Protein AF-A0A9X0ATQ1-F1 (afdb_monomer_lite)

InterPro domains:
  IPR001753 Enoyl-CoA hydratase/isomerase-like domain [PF00378] (31-121)
  IPR029045 ClpP/crotonase-like domain superfamily [SSF52096] (5-120)
  IPR051053 Enoyl-CoA hydratase/isomerase and chromodomain-containing protein [PTHR43684] (31-121)

Structure (mmCIF, N/CA/C/O backbone):
data_AF-A0A9X0ATQ1-F1
#
_entry.id   AF-A0A9X0ATQ1-F1
#
loop_
_atom_site.group_PDB
_atom_site.id
_atom_site.type_symbol
_atom_site.label_atom_id
_atom_site.label_alt_id
_atom_site.label_comp_id
_atom_site.label_asym_id
_atom_site.label_entity_id
_atom_site.label_seq_id
_atom_site.pdbx_PDB_ins_code
_atom_site.Cartn_x
_atom_site.Cartn_y
_atom_site.Cartn_z
_atom_site.occupancy
_atom_site.B_iso_or_equiv
_atom_site.auth_seq_id
_atom_site.auth_comp_id
_atom_site.auth_asym_id
_atom_site.auth_atom_id
_atom_site.pdbx_PDB_model_num
ATOM 1 N N . MET A 1 1 ? 13.643 -4.279 16.098 1.00 51.94 1 MET A N 1
ATOM 2 C CA . MET A 1 1 ? 13.086 -5.315 15.204 1.00 51.94 1 MET A CA 1
ATOM 3 C C . MET A 1 1 ? 14.107 -6.396 14.857 1.00 51.94 1 MET A C 1
ATOM 5 O O . MET A 1 1 ? 13.685 -7.520 14.622 1.00 51.94 1 MET A O 1
ATOM 9 N N . ARG A 1 2 ? 15.424 -6.114 14.903 1.00 38.03 2 ARG A N 1
ATOM 10 C CA . ARG A 1 2 ? 16.471 -7.155 14.952 1.00 38.03 2 ARG A CA 1
ATOM 11 C C . ARG A 1 2 ? 16.147 -8.165 16.064 1.00 38.03 2 ARG A C 1
ATOM 13 O O . ARG A 1 2 ? 16.070 -7.760 17.218 1.00 38.03 2 ARG A O 1
ATOM 20 N N . GLY A 1 3 ? 15.874 -9.416 15.694 1.00 50.53 3 GLY A N 1
ATOM 21 C CA . GLY A 1 3 ? 15.557 -10.517 16.615 1.00 50.53 3 GLY A CA 1
ATOM 22 C C . GLY A 1 3 ? 14.146 -11.101 16.478 1.00 50.53 3 GLY A C 1
ATOM 23 O O . GLY A 1 3 ? 13.956 -12.282 16.718 1.00 50.53 3 GLY A O 1
ATOM 24 N N . VAL A 1 4 ? 13.145 -10.349 16.006 1.00 56.47 4 VAL A N 1
ATOM 25 C CA . VAL A 1 4 ? 11.779 -10.903 15.846 1.00 56.47 4 VAL A CA 1
ATOM 26 C C . VAL A 1 4 ? 11.719 -12.118 14.899 1.00 56.47 4 VAL A C 1
ATOM 28 O O . VAL A 1 4 ? 10.995 -13.063 15.215 1.00 56.47 4 VAL A O 1
ATOM 31 N N . PRO A 1 5 ? 12.471 -12.164 13.778 1.00 55.53 5 PRO A N 1
ATOM 32 C CA . PRO A 1 5 ? 12.480 -13.339 12.906 1.00 55.53 5 PRO A CA 1
ATOM 33 C C . PRO A 1 5 ? 13.049 -14.598 13.573 1.00 55.53 5 PRO A C 1
ATOM 35 O O . PRO A 1 5 ? 12.635 -15.686 13.208 1.00 55.53 5 PRO A O 1
ATOM 38 N N . THR A 1 6 ? 13.957 -14.455 14.545 1.00 55.81 6 THR A N 1
ATOM 39 C CA . THR A 1 6 ? 14.682 -15.572 15.179 1.00 55.81 6 THR A CA 1
ATOM 40 C C . THR A 1 6 ? 13.965 -16.175 16.390 1.00 55.81 6 THR A C 1
ATOM 42 O O . THR A 1 6 ? 14.423 -17.177 16.918 1.00 55.81 6 THR A O 1
ATOM 45 N N . HIS A 1 7 ? 12.871 -15.560 16.848 1.00 50.66 7 HIS A N 1
ATOM 46 C CA . HIS A 1 7 ? 12.0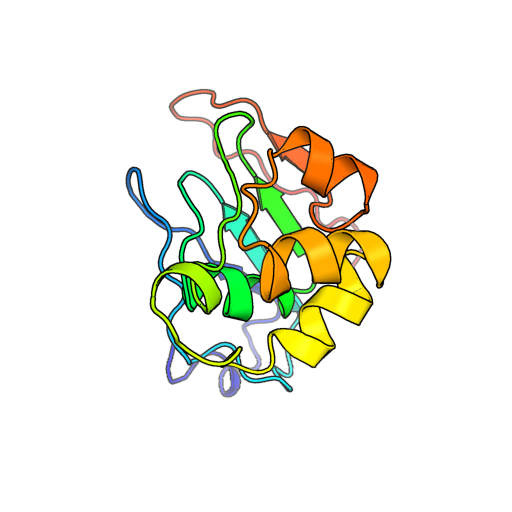94 -16.009 18.008 1.00 50.66 7 HIS A CA 1
ATOM 47 C C . HIS A 1 7 ? 10.881 -16.832 17.575 1.00 50.66 7 HIS A C 1
ATOM 49 O O . HIS A 1 7 ? 9.839 -16.249 17.276 1.00 50.66 7 HIS A O 1
ATOM 55 N N . ASP A 1 8 ? 10.993 -18.156 17.497 1.00 49.34 8 ASP A N 1
ATOM 56 C CA . ASP A 1 8 ? 9.920 -19.054 17.032 1.00 49.34 8 ASP A CA 1
ATOM 57 C C . ASP A 1 8 ? 8.604 -18.925 17.828 1.00 49.34 8 ASP A C 1
ATOM 59 O O . ASP A 1 8 ? 7.534 -19.243 17.319 1.00 49.34 8 ASP A O 1
ATOM 63 N N . GLU A 1 9 ? 8.645 -18.361 19.038 1.00 34.72 9 GLU A N 1
ATOM 64 C CA . GLU A 1 9 ? 7.478 -18.058 19.871 1.00 34.72 9 GLU A CA 1
ATOM 65 C C . GLU A 1 9 ? 6.622 -16.871 19.377 1.00 34.72 9 GLU A C 1
ATOM 67 O O . GLU A 1 9 ? 5.489 -16.682 19.825 1.00 34.72 9 GLU A O 1
ATOM 72 N N . VAL A 1 10 ? 7.138 -16.050 18.455 1.00 40.72 10 VAL A N 1
ATOM 73 C CA . VAL A 1 10 ? 6.419 -14.893 17.898 1.00 40.72 10 VAL A CA 1
ATOM 74 C C . VAL A 1 10 ? 5.854 -15.243 16.525 1.00 40.72 10 VAL A C 1
ATOM 76 O O . VAL A 1 10 ? 6.602 -15.294 15.558 1.00 40.72 10 VAL A O 1
ATOM 79 N N . PHE A 1 11 ? 4.538 -15.405 16.403 1.00 43.69 11 PHE A N 1
ATOM 80 C CA . PHE A 1 11 ? 3.877 -15.786 15.139 1.00 43.69 11 PHE A CA 1
ATOM 81 C C . PHE A 1 11 ? 3.370 -14.595 14.315 1.00 43.69 11 PHE A C 1
ATOM 83 O O . PHE A 1 11 ? 3.236 -14.676 13.095 1.00 43.69 11 PHE A O 1
ATOM 90 N N . VAL A 1 12 ? 3.097 -13.472 14.985 1.00 54.34 12 VAL A N 1
ATOM 91 C CA . VAL A 1 12 ? 2.530 -12.260 14.387 1.00 54.34 12 VAL A CA 1
ATOM 92 C C . VAL A 1 12 ? 3.364 -11.062 14.807 1.00 54.34 12 VAL A C 1
ATOM 94 O O . VAL A 1 12 ? 3.627 -10.857 15.990 1.00 54.34 12 VAL A O 1
ATOM 97 N N . THR A 1 13 ? 3.763 -10.244 13.838 1.00 54.06 13 THR A N 1
ATOM 98 C CA . THR A 1 13 ? 4.458 -8.982 14.104 1.00 54.06 13 THR A CA 1
ATOM 99 C C . THR A 1 13 ? 3.485 -7.822 13.924 1.00 54.06 13 THR A C 1
ATOM 101 O O . THR A 1 13 ? 2.920 -7.656 12.846 1.00 54.06 13 THR A O 1
ATOM 104 N N . VAL A 1 14 ? 3.278 -7.016 14.971 1.00 62.09 14 VAL A N 1
ATOM 105 C CA . VAL A 1 14 ? 2.398 -5.838 14.915 1.00 62.09 14 VAL A CA 1
ATOM 106 C C . VAL A 1 14 ? 3.232 -4.565 14.852 1.00 62.09 14 VAL A C 1
ATOM 108 O O . VAL A 1 14 ? 4.019 -4.278 15.754 1.00 62.09 14 VAL A O 1
ATOM 111 N N . LEU A 1 15 ? 3.030 -3.778 13.798 1.00 63.97 15 LEU A N 1
ATOM 112 C CA . LEU A 1 15 ? 3.638 -2.464 13.638 1.00 63.97 15 LEU A CA 1
ATOM 113 C C . LEU A 1 15 ? 2.630 -1.370 13.972 1.00 63.97 15 LEU A C 1
ATOM 115 O O . LEU A 1 15 ? 1.636 -1.190 13.271 1.00 63.97 15 LEU A O 1
ATOM 119 N N . THR A 1 16 ? 2.917 -0.613 15.029 1.00 62.91 16 THR A N 1
ATOM 120 C CA . THR A 1 16 ? 2.174 0.595 15.397 1.00 62.91 16 THR A CA 1
ATOM 121 C C . THR A 1 16 ? 3.150 1.730 15.685 1.00 62.91 16 THR A C 1
ATOM 123 O O . THR A 1 16 ? 4.148 1.546 16.381 1.00 62.91 16 THR A O 1
ATOM 126 N N . GLY A 1 17 ? 2.862 2.922 15.167 1.00 57.19 17 GLY A N 1
ATOM 127 C CA . GLY A 1 17 ? 3.545 4.152 15.571 1.00 57.19 17 GLY A CA 1
ATOM 128 C C . GLY A 1 17 ? 2.833 4.792 16.763 1.00 57.19 17 GLY A C 1
ATOM 129 O O . GLY A 1 17 ? 1.616 4.673 16.888 1.00 57.19 17 GLY A O 1
ATOM 130 N N . LYS A 1 18 ? 3.545 5.497 17.648 1.00 49.56 18 LYS A N 1
ATOM 131 C CA . LYS A 1 18 ? 2.920 6.462 18.572 1.00 49.56 18 LYS A CA 1
ATOM 132 C C . LYS A 1 18 ? 3.024 7.861 17.956 1.00 49.56 18 LYS A C 1
ATOM 134 O O . LYS A 1 18 ? 4.123 8.279 17.612 1.00 49.56 18 LYS A O 1
ATOM 139 N N . GLY A 1 19 ? 1.910 8.593 17.863 1.00 54.53 19 GLY A N 1
ATOM 140 C CA . GLY A 1 19 ? 1.893 9.996 17.419 1.00 54.53 19 GLY A CA 1
ATOM 141 C C . GLY A 1 19 ? 1.132 10.242 16.111 1.00 54.53 19 GLY A C 1
ATOM 142 O O . GLY A 1 19 ? 0.250 9.470 15.754 1.00 54.53 19 GLY A O 1
ATOM 143 N N . ARG A 1 20 ? 1.439 11.359 15.430 1.00 49.34 20 ARG A N 1
ATOM 144 C CA . ARG A 1 20 ? 0.743 11.817 14.202 1.00 49.34 20 ARG A CA 1
ATOM 145 C C . ARG A 1 20 ? 1.350 11.293 12.891 1.00 49.34 20 ARG A C 1
ATOM 147 O O . ARG A 1 20 ? 0.732 11.439 11.839 1.00 49.34 20 ARG A O 1
ATOM 154 N N . TYR A 1 21 ? 2.544 10.706 12.944 1.00 43.41 21 TYR A N 1
ATOM 155 C CA . TYR A 1 21 ? 3.295 10.231 11.780 1.00 43.41 21 TYR A CA 1
ATOM 156 C C . TYR A 1 21 ? 3.695 8.774 11.988 1.00 43.41 21 TYR A C 1
ATOM 158 O O . TYR A 1 21 ? 4.090 8.396 13.093 1.00 43.41 21 TYR A O 1
ATOM 166 N N . PHE A 1 22 ? 3.610 7.971 10.931 1.00 57.12 22 PHE A N 1
ATOM 167 C CA . PHE A 1 22 ? 4.072 6.591 10.947 1.00 57.12 22 PHE A CA 1
ATOM 168 C C . PHE A 1 22 ? 5.381 6.480 10.161 1.00 57.12 22 PHE A C 1
ATOM 170 O O . PHE A 1 22 ? 5.463 6.922 9.019 1.00 57.12 22 PHE A O 1
ATOM 177 N N . SER A 1 23 ? 6.404 5.880 10.770 1.00 53.00 23 SER A N 1
ATOM 178 C CA . SER A 1 23 ? 7.675 5.573 10.113 1.00 53.00 23 SER A CA 1
ATOM 179 C C . SER A 1 23 ? 7.950 4.081 10.242 1.00 53.00 23 SER A C 1
ATOM 181 O O . SER A 1 23 ? 8.148 3.570 11.346 1.00 53.00 23 SER A O 1
ATOM 183 N N . ALA A 1 24 ? 7.928 3.379 9.111 1.00 56.81 24 ALA A N 1
ATOM 184 C CA . ALA A 1 24 ? 8.392 2.004 9.029 1.00 56.81 24 ALA A CA 1
ATOM 185 C C . ALA A 1 24 ? 9.921 2.001 8.936 1.00 56.81 24 ALA A C 1
ATOM 187 O O . ALA A 1 24 ? 10.508 2.701 8.111 1.00 56.81 24 ALA A O 1
ATOM 188 N N . ARG A 1 25 ? 10.573 1.206 9.787 1.00 53.00 25 ARG A N 1
ATOM 189 C CA . ARG A 1 25 ? 12.012 0.945 9.682 1.00 53.00 25 ARG A CA 1
ATOM 190 C C . ARG A 1 25 ? 12.251 -0.057 8.545 1.00 53.00 25 ARG A C 1
ATOM 192 O O . ARG A 1 25 ? 11.390 -0.893 8.291 1.00 53.00 25 ARG A O 1
ATOM 199 N N . ALA A 1 26 ? 13.431 -0.023 7.925 1.00 50.12 26 ALA A N 1
ATOM 200 C CA . ALA A 1 26 ? 13.841 -0.894 6.810 1.00 50.12 26 ALA A CA 1
ATOM 201 C C . ALA A 1 26 ? 13.872 -2.412 7.119 1.00 50.12 26 ALA A C 1
ATOM 203 O O . ALA A 1 26 ? 14.294 -3.204 6.285 1.00 50.12 26 ALA A O 1
ATOM 204 N N . ASP A 1 27 ? 13.430 -2.822 8.310 1.00 50.72 27 ASP A N 1
ATOM 205 C CA . ASP A 1 27 ? 13.364 -4.218 8.739 1.00 50.72 27 ASP A CA 1
ATOM 206 C C . ASP A 1 27 ? 12.147 -4.964 8.136 1.00 50.72 27 ASP A C 1
ATOM 208 O O . ASP A 1 27 ? 12.048 -6.178 8.302 1.00 50.72 27 ASP A O 1
ATOM 212 N N . LEU A 1 28 ? 11.236 -4.279 7.418 1.00 57.22 28 LEU A N 1
ATOM 213 C CA . LEU A 1 28 ? 10.268 -4.935 6.524 1.00 57.22 28 LEU A CA 1
ATOM 214 C C . LEU A 1 28 ? 11.004 -5.444 5.283 1.00 57.22 28 LEU A C 1
ATOM 216 O O . LEU A 1 28 ? 11.050 -4.787 4.243 1.00 57.22 28 LEU A O 1
ATOM 220 N N . GLN A 1 29 ? 11.632 -6.604 5.415 1.00 55.78 29 GLN A N 1
ATOM 221 C CA . GLN A 1 29 ? 12.194 -7.300 4.270 1.00 55.78 29 GLN A CA 1
ATOM 222 C C . GLN A 1 29 ? 11.058 -7.828 3.387 1.00 55.78 29 GLN A C 1
ATOM 224 O O . GLN A 1 29 ? 10.014 -8.242 3.886 1.00 55.78 29 GLN A O 1
ATOM 229 N N . LEU A 1 30 ? 11.301 -7.865 2.073 1.00 57.12 30 LEU A N 1
ATOM 230 C CA . LEU A 1 30 ? 10.436 -8.504 1.067 1.00 57.12 30 LEU A CA 1
ATOM 231 C C . LEU A 1 30 ? 10.061 -9.955 1.425 1.00 57.12 30 LEU A C 1
ATOM 233 O O . LEU A 1 30 ? 9.069 -10.476 0.928 1.00 57.12 30 LEU A O 1
ATOM 237 N N . THR A 1 31 ? 10.859 -10.597 2.277 1.00 60.91 31 THR A N 1
ATOM 238 C CA . THR A 1 31 ? 10.686 -11.965 2.764 1.00 60.91 31 THR A CA 1
ATOM 239 C C . THR A 1 31 ? 10.745 -11.978 4.291 1.00 60.91 31 THR A C 1
ATOM 241 O O . THR A 1 31 ? 11.761 -12.346 4.881 1.00 60.91 31 THR A O 1
ATOM 244 N N . HIS A 1 32 ? 9.674 -11.537 4.952 1.00 68.25 32 HIS A N 1
ATOM 245 C CA . HIS A 1 32 ? 9.511 -11.743 6.394 1.00 68.25 32 HIS A CA 1
ATOM 246 C C . HIS A 1 32 ? 8.833 -13.104 6.623 1.00 68.25 32 HIS A C 1
ATOM 248 O O . HIS A 1 32 ? 7.764 -13.331 6.062 1.00 68.25 32 HIS A O 1
ATOM 254 N N . PRO A 1 33 ? 9.406 -14.028 7.420 1.00 69.31 33 PRO A N 1
ATOM 255 C CA . PRO A 1 33 ? 8.874 -15.390 7.559 1.00 69.31 33 PRO A CA 1
ATOM 256 C C . PRO A 1 33 ? 7.567 -15.474 8.367 1.00 69.31 33 PRO A C 1
ATOM 258 O O . PRO A 1 33 ? 7.029 -16.560 8.557 1.00 69.31 33 PRO A O 1
ATOM 261 N N . LYS A 1 34 ? 7.073 -14.348 8.890 1.00 74.94 34 LYS A N 1
ATOM 262 C CA . LYS A 1 34 ? 5.945 -14.274 9.825 1.00 74.94 34 LYS A CA 1
ATOM 263 C C . LYS A 1 34 ? 4.909 -13.287 9.326 1.00 74.94 34 LYS A C 1
ATOM 265 O O . LYS A 1 34 ? 5.263 -12.299 8.690 1.00 74.94 34 LYS A O 1
ATOM 270 N N . ILE A 1 35 ? 3.654 -13.509 9.707 1.00 77.81 35 ILE A N 1
ATOM 271 C CA . ILE A 1 35 ? 2.553 -12.629 9.311 1.00 77.81 35 ILE A CA 1
ATOM 272 C C . ILE A 1 35 ? 2.761 -11.241 9.925 1.00 77.81 35 ILE A C 1
ATOM 274 O O . ILE A 1 35 ? 2.945 -11.087 11.140 1.00 77.81 35 ILE A O 1
ATOM 278 N N . LEU A 1 36 ? 2.712 -10.221 9.076 1.00 80.06 36 LEU A N 1
ATOM 279 C CA . LEU A 1 36 ? 2.925 -8.829 9.419 1.00 80.06 36 LEU A CA 1
ATOM 280 C C . LEU A 1 36 ? 1.615 -8.046 9.366 1.00 80.06 36 LEU A C 1
ATOM 282 O O . LEU A 1 36 ? 0.973 -7.909 8.327 1.00 80.06 36 LEU A O 1
ATOM 286 N N . ILE A 1 37 ? 1.240 -7.468 10.503 1.00 81.88 37 ILE A N 1
ATOM 287 C CA . ILE A 1 37 ? 0.030 -6.660 10.640 1.00 81.88 37 ILE A CA 1
ATOM 288 C C . ILE A 1 37 ? 0.437 -5.233 10.984 1.00 81.88 37 ILE A C 1
ATOM 290 O O . ILE A 1 37 ? 1.170 -4.989 11.940 1.00 81.88 37 ILE A O 1
ATOM 294 N N . THR A 1 38 ? -0.032 -4.266 10.204 1.00 82.75 38 THR A N 1
ATOM 295 C CA . THR A 1 38 ? 0.311 -2.850 10.369 1.00 82.75 38 THR A CA 1
ATOM 296 C C . THR A 1 38 ? -0.915 -2.015 10.695 1.00 82.75 38 THR A C 1
ATOM 298 O O . THR A 1 38 ? -1.906 -2.040 9.971 1.00 82.75 38 THR A O 1
ATOM 301 N N . GLY A 1 39 ? -0.829 -1.246 11.780 1.00 82.94 39 GLY A N 1
ATOM 302 C CA . GLY A 1 39 ? -1.807 -0.235 12.165 1.00 82.94 39 GLY A CA 1
ATOM 303 C C . GLY A 1 39 ? -1.292 1.171 11.862 1.00 82.94 39 GLY A C 1
ATOM 304 O O . GLY A 1 39 ? -0.304 1.620 12.444 1.00 82.94 39 GLY A O 1
ATOM 305 N N . LEU A 1 40 ? -1.982 1.884 10.975 1.00 79.19 40 LEU A N 1
ATOM 306 C CA . LEU A 1 40 ? -1.679 3.255 10.582 1.00 79.19 40 LEU A CA 1
ATOM 307 C C . LEU A 1 40 ? -2.573 4.228 11.348 1.00 79.19 40 LEU A C 1
ATOM 309 O O . LEU A 1 40 ? -3.774 4.313 11.107 1.00 79.19 40 LEU A O 1
ATOM 313 N N . ASN A 1 41 ? -1.980 4.988 12.260 1.00 74.12 41 ASN A N 1
ATOM 314 C CA . ASN A 1 41 ? -2.664 6.047 13.007 1.00 74.12 41 ASN A CA 1
ATOM 315 C C . ASN A 1 41 ? -2.315 7.463 12.527 1.00 74.12 41 ASN A C 1
ATOM 317 O O . ASN A 1 41 ? -2.856 8.437 13.050 1.00 74.12 41 ASN A O 1
ATOM 321 N N . GLY A 1 42 ? -1.410 7.576 11.557 1.00 69.75 42 GLY A N 1
ATOM 322 C CA . GLY A 1 42 ? -0.843 8.831 11.092 1.00 69.75 42 GLY A CA 1
ATOM 323 C C . GLY A 1 42 ? -0.469 8.781 9.617 1.00 69.75 42 GLY A C 1
ATOM 324 O O . GLY A 1 42 ? -0.699 7.783 8.933 1.00 69.75 42 GLY A O 1
ATOM 325 N N . LEU A 1 43 ? 0.110 9.875 9.128 1.00 71.31 43 LEU A N 1
ATOM 326 C CA . LEU A 1 43 ? 0.489 10.006 7.721 1.00 71.31 43 LEU A CA 1
ATOM 327 C C . LEU A 1 43 ? 1.572 8.985 7.350 1.00 71.31 43 LEU A C 1
ATOM 329 O O . LEU A 1 43 ? 2.584 8.887 8.048 1.00 71.31 43 LEU A O 1
ATOM 333 N N . ALA A 1 44 ? 1.358 8.262 6.248 1.00 78.75 44 ALA A N 1
ATOM 334 C CA . ALA A 1 44 ? 2.333 7.347 5.660 1.00 78.75 44 ALA A CA 1
ATOM 335 C C . ALA A 1 44 ? 3.001 8.046 4.471 1.00 78.75 44 ALA A C 1
ATOM 337 O O . ALA A 1 44 ? 2.373 8.260 3.431 1.00 78.75 44 ALA A O 1
ATOM 338 N N . VAL A 1 45 ? 4.258 8.451 4.657 1.00 82.94 45 VAL A N 1
ATOM 339 C CA . VAL A 1 45 ? 4.958 9.402 3.784 1.00 82.94 45 VAL A CA 1
ATOM 340 C C . VAL A 1 45 ? 6.318 8.848 3.352 1.00 82.94 45 VAL A C 1
ATOM 342 O O . VAL A 1 45 ? 7.082 8.341 4.178 1.00 82.94 45 VAL A O 1
ATOM 345 N N . GLY A 1 46 ? 6.654 8.966 2.069 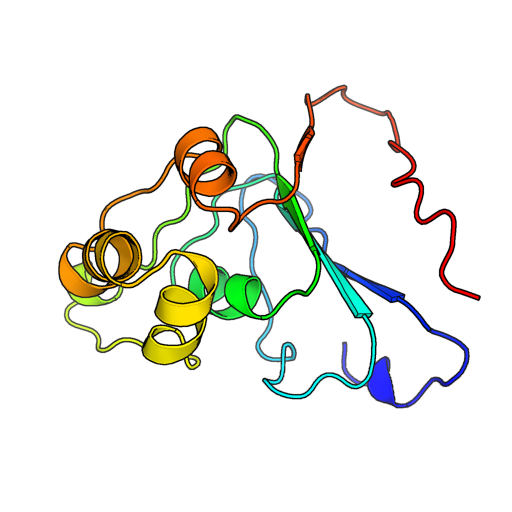1.00 83.88 46 GLY A N 1
ATOM 346 C CA . GLY A 1 46 ? 7.981 8.612 1.564 1.00 83.88 46 GLY A CA 1
ATOM 347 C C . GLY A 1 46 ? 8.247 7.107 1.593 1.00 83.88 46 GLY A C 1
ATOM 348 O O . GLY A 1 46 ? 7.370 6.290 1.303 1.00 83.88 46 GLY A O 1
ATOM 349 N N . LEU A 1 47 ? 9.451 6.735 2.033 1.00 82.81 47 LEU A N 1
ATOM 350 C CA . LEU A 1 47 ? 9.865 5.336 2.167 1.00 82.81 47 LEU A CA 1
ATOM 351 C C . LEU A 1 47 ? 8.956 4.536 3.116 1.00 82.81 47 LEU A C 1
ATOM 353 O O . LEU A 1 47 ? 8.745 3.346 2.912 1.00 82.81 47 LEU A O 1
ATOM 357 N N . SER A 1 48 ? 8.348 5.178 4.117 1.00 83.00 48 SER A N 1
ATOM 358 C CA . SER A 1 48 ? 7.405 4.484 5.000 1.00 83.00 48 SER A CA 1
ATOM 359 C C . SER A 1 48 ? 6.170 3.979 4.244 1.00 83.00 48 SER A C 1
ATOM 361 O O . SER A 1 48 ? 5.744 2.851 4.477 1.00 83.00 48 SER A O 1
ATOM 363 N N . ALA A 1 49 ? 5.655 4.758 3.284 1.00 85.25 49 ALA A N 1
ATOM 364 C CA . ALA A 1 49 ? 4.552 4.350 2.416 1.00 85.25 49 ALA A CA 1
ATOM 365 C C . ALA A 1 49 ? 4.937 3.158 1.530 1.00 85.25 49 ALA A C 1
ATOM 367 O O . ALA A 1 49 ? 4.122 2.257 1.340 1.00 85.25 49 ALA A O 1
ATOM 368 N N . ALA A 1 50 ? 6.179 3.139 1.033 1.00 86.25 50 ALA A N 1
ATOM 369 C CA . ALA A 1 50 ? 6.727 2.017 0.275 1.00 86.25 50 ALA A CA 1
ATOM 370 C C . ALA A 1 50 ? 6.773 0.736 1.114 1.00 86.25 50 ALA A C 1
ATOM 372 O O . ALA A 1 50 ? 6.293 -0.305 0.677 1.00 86.25 50 ALA A O 1
ATOM 373 N N . LEU A 1 51 ? 7.294 0.830 2.338 1.00 84.38 51 LEU A N 1
ATOM 374 C CA . LEU A 1 51 ? 7.483 -0.329 3.203 1.00 84.38 51 LEU A CA 1
ATOM 375 C C . LEU A 1 51 ? 6.155 -0.930 3.677 1.00 84.38 51 LEU A C 1
ATOM 377 O O . LEU A 1 51 ? 6.003 -2.145 3.668 1.00 84.38 51 LEU A O 1
ATOM 381 N N . ILE A 1 52 ? 5.161 -0.108 4.026 1.00 86.44 52 ILE A N 1
ATOM 382 C CA . ILE A 1 52 ? 3.842 -0.595 4.470 1.00 86.44 52 ILE A CA 1
ATOM 383 C C . ILE A 1 52 ? 3.195 -1.531 3.439 1.00 86.44 52 ILE A C 1
ATOM 385 O O . ILE A 1 52 ? 2.477 -2.450 3.822 1.00 86.44 52 ILE A O 1
ATOM 389 N N . ALA A 1 53 ? 3.456 -1.332 2.144 1.00 88.12 53 ALA A N 1
ATOM 390 C CA . ALA A 1 53 ? 2.885 -2.166 1.092 1.00 88.12 53 ALA A CA 1
ATOM 391 C C . ALA A 1 53 ? 3.297 -3.651 1.183 1.00 88.12 53 ALA A C 1
ATOM 393 O O . ALA A 1 53 ? 2.626 -4.484 0.574 1.00 88.12 53 ALA A O 1
ATOM 394 N N . PHE A 1 54 ? 4.333 -3.996 1.956 1.00 86.00 54 PHE A N 1
ATOM 395 C CA . PHE A 1 54 ? 4.759 -5.381 2.197 1.00 86.00 54 PHE A CA 1
ATOM 396 C C . PHE A 1 54 ? 4.056 -6.068 3.373 1.00 86.00 54 PHE A C 1
ATOM 398 O O . PHE A 1 54 ? 4.232 -7.265 3.554 1.00 86.00 54 PHE A O 1
ATOM 405 N N . SER A 1 55 ? 3.268 -5.355 4.176 1.00 85.31 55 SER A N 1
ATOM 406 C CA . SER A 1 55 ? 2.573 -5.958 5.320 1.00 85.31 55 SER A CA 1
ATOM 407 C C . SER A 1 55 ? 1.424 -6.849 4.869 1.00 85.31 55 SER A C 1
ATOM 409 O O . SER A 1 55 ? 0.659 -6.436 4.016 1.00 85.31 55 SER A O 1
ATOM 411 N N . ASP A 1 56 ? 1.206 -8.025 5.445 1.00 85.44 56 ASP A N 1
ATOM 412 C CA . ASP A 1 56 ? 0.081 -8.885 5.045 1.00 85.44 56 ASP A CA 1
ATOM 413 C C . ASP A 1 56 ? -1.269 -8.199 5.277 1.00 85.44 56 ASP A C 1
ATOM 415 O O . ASP A 1 56 ? -2.085 -8.081 4.362 1.00 85.44 56 ASP A O 1
ATOM 419 N N . PHE A 1 57 ? -1.459 -7.631 6.470 1.00 86.31 57 PHE A N 1
ATOM 420 C CA . PHE A 1 57 ? -2.671 -6.897 6.826 1.00 86.31 57 PHE A CA 1
ATOM 421 C C . PHE A 1 57 ? -2.356 -5.451 7.173 1.00 86.31 57 PHE A C 1
ATOM 423 O O . PHE A 1 57 ? -1.442 -5.160 7.948 1.00 86.31 57 PHE A O 1
ATOM 430 N N . ILE A 1 58 ? -3.151 -4.532 6.631 1.00 87.69 58 ILE A N 1
ATOM 431 C CA . ILE A 1 58 ? -3.030 -3.104 6.900 1.00 87.69 58 ILE A CA 1
ATOM 432 C C . ILE A 1 58 ? -4.372 -2.583 7.384 1.00 87.69 58 ILE A C 1
ATOM 434 O O . ILE A 1 58 ? -5.411 -2.740 6.743 1.00 87.69 58 ILE A O 1
ATOM 438 N N . HIS A 1 59 ? -4.332 -1.905 8.516 1.00 87.56 59 HIS A N 1
ATOM 439 C CA . HIS A 1 59 ? -5.464 -1.231 9.113 1.00 87.56 59 HIS A CA 1
ATOM 440 C C . HIS A 1 59 ? -5.129 0.230 9.330 1.00 87.56 59 HIS A C 1
ATOM 442 O O . HIS A 1 59 ? -3.980 0.556 9.618 1.00 87.56 59 HIS A O 1
ATOM 448 N N . CYS A 1 60 ? -6.108 1.121 9.210 1.00 84.62 60 CYS A N 1
ATOM 449 C CA . CYS A 1 60 ? -5.839 2.546 9.359 1.00 84.62 60 CYS A CA 1
ATOM 450 C C . CYS A 1 60 ? -6.948 3.322 10.060 1.00 84.62 60 CYS A C 1
ATOM 452 O O . CYS A 1 60 ? -8.070 2.844 10.189 1.00 84.62 60 CYS A O 1
ATOM 454 N N . THR A 1 61 ? -6.638 4.540 10.492 1.00 84.31 61 THR A N 1
ATOM 455 C CA . THR A 1 61 ? -7.631 5.528 10.930 1.00 84.31 61 THR A CA 1
ATOM 456 C C . THR A 1 61 ? -8.185 6.300 9.723 1.00 84.31 61 THR A C 1
ATOM 458 O O . THR A 1 61 ? -7.528 6.361 8.681 1.00 84.31 61 THR A O 1
ATOM 461 N N . PRO A 1 62 ? -9.392 6.889 9.798 1.00 85.12 62 PRO A N 1
ATOM 462 C CA . PRO A 1 62 ? -9.998 7.560 8.644 1.00 85.12 62 PRO A CA 1
ATOM 463 C C . PRO A 1 62 ? -9.227 8.810 8.193 1.00 85.12 62 PRO A C 1
ATOM 465 O O . PRO A 1 62 ? -9.330 9.213 7.041 1.00 85.12 62 PRO A O 1
ATOM 468 N N . GLN A 1 63 ? -8.430 9.417 9.077 1.00 81.62 63 GLN A N 1
ATOM 469 C CA . GLN A 1 63 ? -7.687 10.646 8.790 1.00 81.62 63 GLN A CA 1
ATOM 470 C C . GLN A 1 63 ? -6.355 10.420 8.054 1.00 81.62 63 GLN A C 1
ATOM 472 O O . GLN A 1 63 ? -5.628 11.386 7.812 1.00 81.62 63 GLN A O 1
ATOM 477 N N . ILE A 1 64 ? -5.987 9.175 7.723 1.00 84.50 64 ILE A N 1
ATOM 478 C CA . ILE A 1 64 ? -4.719 8.919 7.035 1.00 84.50 64 ILE A CA 1
ATOM 479 C C . ILE A 1 64 ? -4.788 9.267 5.545 1.00 84.50 64 ILE A C 1
ATOM 481 O O . ILE A 1 64 ? -5.823 9.152 4.882 1.00 84.50 64 ILE A O 1
ATOM 485 N N . PHE A 1 65 ? -3.624 9.589 4.994 1.00 86.88 65 PHE A N 1
ATOM 486 C CA . PHE A 1 65 ? -3.373 9.480 3.568 1.00 86.88 65 PHE A CA 1
ATOM 487 C C . PHE A 1 65 ? -2.006 8.844 3.329 1.00 86.88 65 PHE A C 1
ATOM 489 O O . PHE A 1 65 ? -1.081 8.986 4.136 1.00 86.88 65 PHE A O 1
ATOM 496 N N . LEU A 1 66 ? -1.899 8.148 2.205 1.00 89.00 66 LEU A N 1
ATOM 497 C CA . LEU A 1 66 ? -0.662 7.583 1.698 1.00 89.00 66 LEU A CA 1
ATOM 498 C C . LEU A 1 66 ? -0.062 8.531 0.663 1.00 89.00 66 LEU A C 1
ATOM 500 O O . LEU A 1 66 ? -0.761 8.997 -0.242 1.00 89.00 66 LEU A O 1
ATOM 504 N N . TRP A 1 67 ? 1.232 8.819 0.798 1.00 90.56 67 TRP A N 1
ATOM 505 C CA . TRP A 1 67 ? 1.950 9.705 -0.110 1.00 90.56 67 TRP A CA 1
ATOM 506 C C . TRP A 1 67 ? 3.413 9.274 -0.270 1.00 90.56 67 TRP A C 1
ATOM 508 O O . TRP A 1 67 ? 4.170 9.244 0.690 1.00 90.56 67 TRP A O 1
ATOM 518 N N . THR A 1 68 ? 3.836 8.928 -1.482 1.00 88.12 68 THR A N 1
ATOM 519 C CA . THR A 1 68 ? 5.164 8.334 -1.741 1.00 88.12 68 THR A CA 1
ATOM 520 C C . THR A 1 68 ? 6.284 9.367 -1.892 1.00 88.12 68 THR A C 1
ATOM 522 O O . THR A 1 68 ? 7.435 9.042 -1.639 1.00 88.12 68 THR A O 1
ATOM 525 N N . LEU A 1 69 ? 5.967 10.608 -2.281 1.00 87.88 69 LEU A N 1
ATOM 526 C CA . LEU A 1 69 ? 6.872 11.760 -2.461 1.00 87.88 69 LEU A CA 1
ATOM 527 C C . LEU A 1 69 ? 8.028 11.598 -3.456 1.00 87.88 69 LEU A C 1
ATOM 529 O O . LEU A 1 69 ? 8.667 12.606 -3.742 1.00 87.88 69 LEU A O 1
ATOM 533 N N . PHE A 1 70 ? 8.286 10.411 -4.009 1.00 87.06 70 PHE A N 1
ATOM 534 C CA . PHE A 1 70 ? 9.452 10.163 -4.864 1.00 87.06 70 PHE A CA 1
ATOM 535 C C . PHE A 1 70 ? 9.535 11.168 -6.021 1.00 87.06 70 PHE A C 1
ATOM 537 O O . PHE A 1 70 ? 10.450 11.989 -6.059 1.00 87.06 70 PHE A O 1
ATOM 544 N N . SER A 1 71 ? 8.506 11.218 -6.871 1.00 89.12 71 SER A N 1
ATOM 545 C CA . SER A 1 71 ? 8.484 12.116 -8.033 1.00 89.12 71 SER A CA 1
ATOM 546 C C . SER A 1 71 ? 8.439 13.603 -7.658 1.00 89.12 71 SER A C 1
ATOM 548 O O . SER A 1 71 ? 9.006 14.423 -8.372 1.00 89.12 71 SER A O 1
ATOM 550 N N . ASN A 1 72 ? 7.852 13.974 -6.509 1.00 89.06 72 ASN A N 1
ATOM 551 C CA . ASN A 1 72 ? 7.875 15.367 -6.029 1.00 89.06 72 ASN A CA 1
ATOM 552 C C . ASN A 1 72 ? 9.274 15.833 -5.608 1.00 89.06 72 ASN A C 1
ATOM 554 O O . ASN A 1 72 ? 9.536 17.031 -5.616 1.00 89.06 72 ASN A O 1
ATOM 558 N N . LEU A 1 73 ? 10.139 14.904 -5.202 1.00 89.25 73 LEU A N 1
ATOM 559 C CA . LEU A 1 73 ? 11.513 15.181 -4.790 1.00 89.25 73 LEU A CA 1
ATOM 560 C C . LEU A 1 73 ? 12.525 14.919 -5.916 1.00 89.25 73 LEU A C 1
ATOM 562 O O . LEU A 1 73 ? 13.725 15.010 -5.679 1.00 89.25 73 LEU A O 1
ATOM 566 N N . GLY A 1 74 ? 12.064 14.576 -7.126 1.00 90.00 74 GLY A N 1
ATOM 567 C CA . GLY A 1 74 ? 12.940 14.170 -8.229 1.00 90.00 74 GLY A CA 1
ATOM 568 C C . GLY A 1 74 ? 13.653 12.835 -7.983 1.00 90.00 74 GLY A C 1
ATOM 569 O O . GLY A 1 74 ? 14.681 12.565 -8.597 1.00 90.00 74 GLY A O 1
ATOM 570 N N . LEU A 1 75 ? 13.126 12.011 -7.074 1.00 89.19 75 LEU A N 1
ATOM 571 C CA . LEU A 1 75 ? 13.664 10.700 -6.734 1.00 89.19 75 LEU A CA 1
ATOM 572 C C . LEU A 1 75 ? 12.958 9.601 -7.525 1.00 89.19 75 LEU A C 1
ATOM 574 O O . LEU A 1 75 ? 11.771 9.686 -7.848 1.00 89.19 75 LEU A O 1
ATOM 578 N N . VAL A 1 76 ? 13.694 8.525 -7.779 1.00 90.44 76 VAL A N 1
ATOM 579 C CA . VAL A 1 76 ? 13.125 7.282 -8.302 1.00 90.44 76 VAL A CA 1
ATOM 580 C C . VAL A 1 76 ? 12.358 6.539 -7.205 1.00 90.44 76 VAL A C 1
ATOM 582 O O . VAL A 1 76 ? 12.559 6.773 -6.015 1.00 90.44 76 VAL A O 1
ATOM 585 N N . ALA A 1 77 ? 11.461 5.631 -7.594 1.00 89.00 77 ALA A N 1
ATOM 586 C CA . ALA A 1 77 ? 10.756 4.790 -6.633 1.00 89.00 77 ALA A CA 1
ATOM 587 C C . ALA A 1 77 ? 11.726 3.808 -5.954 1.00 89.00 77 ALA A C 1
ATOM 589 O O . ALA A 1 77 ? 12.322 2.960 -6.617 1.00 89.00 77 ALA A O 1
ATOM 590 N N . GLU A 1 78 ? 11.839 3.892 -4.629 1.00 88.50 78 GLU A N 1
ATOM 591 C CA . GLU A 1 78 ? 12.747 3.063 -3.827 1.00 88.50 78 GLU A CA 1
ATOM 592 C C . GLU A 1 78 ? 12.006 2.024 -2.974 1.00 88.50 78 GLU A C 1
ATOM 594 O O . GLU A 1 78 ? 10.775 1.953 -2.956 1.00 88.50 78 GLU A O 1
ATOM 599 N N . GLY A 1 79 ? 12.767 1.179 -2.269 1.00 83.31 79 GLY A N 1
ATOM 600 C CA . GLY A 1 79 ? 12.221 0.213 -1.313 1.00 83.31 79 GLY A CA 1
ATOM 601 C C . GLY A 1 79 ? 11.289 -0.817 -1.950 1.00 83.31 79 GLY A C 1
ATOM 602 O O . GLY A 1 79 ? 10.365 -1.276 -1.298 1.00 83.31 79 GLY A O 1
ATOM 603 N N . GLY A 1 80 ? 11.464 -1.130 -3.239 1.00 87.06 80 GLY A N 1
ATOM 604 C CA . GLY A 1 80 ? 10.591 -2.054 -3.971 1.00 87.06 80 GLY A CA 1
ATOM 605 C C . GLY A 1 80 ? 9.168 -1.531 -4.218 1.00 87.06 80 GLY A C 1
ATOM 606 O O . GLY A 1 80 ? 8.300 -2.311 -4.620 1.00 87.06 80 GLY A O 1
ATOM 607 N N . ALA A 1 81 ? 8.919 -0.228 -4.022 1.00 89.06 81 ALA A N 1
ATOM 608 C CA . ALA A 1 81 ? 7.592 0.375 -4.153 1.00 89.06 81 ALA A CA 1
ATOM 609 C C . ALA A 1 81 ? 6.958 0.131 -5.527 1.00 89.06 81 ALA A C 1
ATOM 611 O O . ALA A 1 81 ? 5.765 -0.138 -5.605 1.00 89.06 81 ALA A O 1
ATOM 612 N N . SER A 1 82 ? 7.748 0.162 -6.604 1.00 90.75 82 SER A N 1
ATOM 613 C CA . SER A 1 82 ? 7.274 -0.077 -7.975 1.00 90.75 82 SER A CA 1
ATOM 614 C C . SER A 1 82 ? 6.597 -1.438 -8.146 1.00 90.75 82 SER A C 1
ATOM 616 O O . SER A 1 82 ? 5.583 -1.536 -8.833 1.00 90.75 82 SER A O 1
ATOM 618 N N . ARG A 1 83 ? 7.101 -2.484 -7.483 1.00 90.88 83 ARG A N 1
ATOM 619 C CA . ARG A 1 83 ? 6.495 -3.820 -7.512 1.00 90.88 83 ARG A CA 1
ATOM 620 C C . ARG A 1 83 ? 5.343 -3.934 -6.519 1.00 90.88 83 ARG A C 1
ATOM 622 O O . ARG A 1 83 ? 4.260 -4.376 -6.897 1.00 90.88 83 ARG A O 1
ATOM 629 N N . ALA A 1 84 ? 5.572 -3.516 -5.276 1.00 89.75 84 ALA A N 1
ATOM 630 C CA . ALA A 1 84 ? 4.610 -3.678 -4.190 1.00 89.75 84 ALA A CA 1
ATOM 631 C C . ALA A 1 84 ? 3.315 -2.895 -4.441 1.00 89.75 84 ALA A C 1
ATOM 633 O O . ALA A 1 84 ? 2.216 -3.407 -4.239 1.00 89.75 84 ALA A O 1
ATOM 634 N N . PHE A 1 85 ? 3.423 -1.666 -4.951 1.00 92.31 85 PHE A N 1
ATOM 635 C CA . PHE A 1 85 ? 2.257 -0.826 -5.214 1.00 92.31 85 PHE A CA 1
ATOM 636 C C . PHE A 1 85 ? 1.434 -1.361 -6.375 1.00 92.31 85 PHE A C 1
ATOM 638 O O . PHE A 1 85 ? 0.213 -1.348 -6.290 1.00 92.31 85 PHE A O 1
ATOM 645 N N . VAL A 1 86 ? 2.061 -1.875 -7.434 1.00 92.94 86 VAL A N 1
ATOM 646 C CA . VAL A 1 86 ? 1.315 -2.477 -8.548 1.00 92.94 86 VAL A CA 1
ATOM 647 C C . VAL A 1 86 ? 0.538 -3.703 -8.080 1.00 92.94 86 VAL A C 1
ATOM 649 O O . VAL A 1 86 ? -0.628 -3.848 -8.437 1.00 92.94 86 VAL A O 1
ATOM 652 N N . GLN A 1 87 ? 1.145 -4.549 -7.244 1.00 90.81 87 GLN A N 1
ATOM 653 C CA . GLN A 1 87 ? 0.477 -5.732 -6.697 1.00 90.81 87 GLN A CA 1
ATOM 654 C C . GLN A 1 87 ? -0.690 -5.378 -5.769 1.00 90.81 87 GLN A C 1
ATOM 656 O O . GLN A 1 87 ? -1.680 -6.100 -5.742 1.00 90.81 87 GLN A O 1
ATOM 661 N N . ARG A 1 88 ? -0.583 -4.273 -5.022 1.00 90.19 88 ARG A N 1
ATOM 662 C CA . ARG A 1 88 ? -1.514 -3.963 -3.932 1.00 90.19 88 ARG A CA 1
ATOM 663 C C . ARG A 1 88 ? -2.559 -2.894 -4.247 1.00 90.19 88 ARG A C 1
ATOM 665 O O . ARG A 1 88 ? -3.653 -2.941 -3.708 1.00 90.19 88 ARG A O 1
ATOM 672 N N . LEU A 1 89 ? -2.223 -1.918 -5.086 1.00 92.75 89 LEU A N 1
ATOM 673 C CA . LEU A 1 89 ? -3.128 -0.853 -5.537 1.00 92.75 89 LEU A CA 1
ATOM 674 C C . LEU A 1 89 ? -3.713 -1.134 -6.929 1.00 92.75 89 LEU A C 1
ATOM 676 O O . LEU A 1 89 ? -4.653 -0.459 -7.348 1.00 92.75 89 LEU A O 1
ATOM 680 N N . GLY A 1 90 ? -3.121 -2.069 -7.676 1.00 93.12 90 GLY A N 1
ATOM 681 C CA . GLY A 1 90 ? -3.343 -2.203 -9.111 1.00 93.12 90 GLY A CA 1
ATOM 682 C C . GLY A 1 90 ? -2.602 -1.130 -9.917 1.00 93.12 90 GLY A C 1
ATOM 683 O O . GLY A 1 90 ? -2.249 -0.059 -9.417 1.00 93.12 90 GLY A O 1
ATOM 684 N N . ILE A 1 91 ? -2.367 -1.409 -11.201 1.00 94.75 91 ILE A N 1
ATOM 685 C CA . ILE A 1 91 ? -1.482 -0.599 -12.055 1.00 94.75 91 ILE A CA 1
ATOM 686 C C . ILE A 1 91 ? -1.908 0.874 -12.166 1.00 94.75 91 ILE A C 1
ATOM 688 O O . ILE A 1 91 ? -1.076 1.769 -12.041 1.00 94.75 91 ILE A O 1
ATOM 692 N N . SER A 1 92 ? -3.207 1.145 -12.330 1.00 94.56 92 SER A N 1
ATOM 693 C CA . SER A 1 92 ? -3.713 2.514 -12.502 1.00 94.56 92 SER A CA 1
ATOM 694 C C . SER A 1 92 ? -3.442 3.369 -11.267 1.00 94.56 92 SER A C 1
ATOM 696 O O . SER A 1 92 ? -2.920 4.481 -11.357 1.00 94.56 92 SER A O 1
ATOM 698 N N . LYS A 1 93 ? -3.764 2.834 -10.088 1.00 94.25 93 LYS A N 1
ATOM 699 C CA . LYS A 1 93 ? -3.636 3.571 -8.835 1.00 94.25 93 LYS A CA 1
ATOM 700 C C . LYS A 1 93 ? -2.188 3.618 -8.347 1.00 94.25 93 LYS A C 1
ATOM 702 O O . LYS A 1 93 ? -1.778 4.612 -7.752 1.00 94.25 93 LYS A O 1
ATOM 707 N N . ALA A 1 94 ? -1.391 2.602 -8.676 1.00 94.19 94 ALA A N 1
ATOM 708 C CA . ALA A 1 94 ? 0.053 2.626 -8.490 1.00 94.19 94 ALA A CA 1
ATOM 709 C C . ALA A 1 94 ? 0.716 3.744 -9.308 1.00 94.19 94 ALA A C 1
ATOM 711 O O . ALA A 1 94 ? 1.566 4.447 -8.773 1.00 94.19 94 ALA A O 1
ATOM 712 N N . ASN A 1 95 ? 0.294 3.976 -10.555 1.00 94.56 95 ASN A N 1
ATOM 713 C CA . ASN A 1 95 ? 0.807 5.087 -11.362 1.00 94.56 95 ASN A CA 1
ATOM 714 C C . ASN A 1 95 ? 0.417 6.454 -10.780 1.00 94.56 95 ASN A C 1
ATOM 716 O O . ASN A 1 95 ? 1.266 7.342 -10.698 1.00 94.56 95 ASN A O 1
ATOM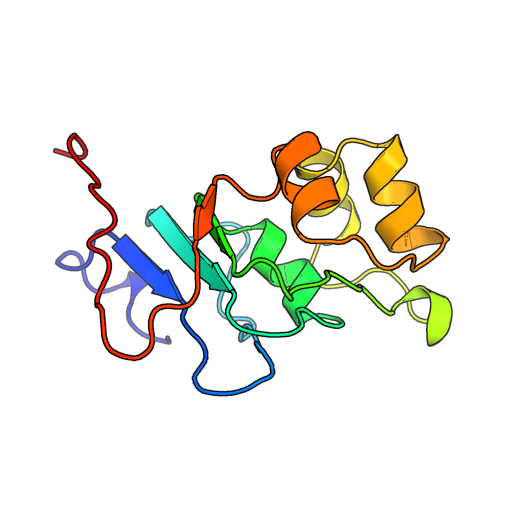 720 N N . GLU A 1 96 ? -0.820 6.619 -10.295 1.00 95.06 96 GLU A N 1
ATOM 721 C CA . GLU A 1 96 ? -1.205 7.823 -9.539 1.00 95.06 96 GLU A CA 1
ATOM 722 C C . GLU A 1 96 ? -0.297 8.033 -8.315 1.00 95.06 96 GLU A C 1
ATOM 724 O O . GLU A 1 96 ? 0.154 9.147 -8.053 1.00 95.06 96 GLU A O 1
ATOM 729 N N . ALA A 1 97 ? -0.008 6.968 -7.567 1.00 93.56 97 ALA A N 1
ATOM 730 C CA . ALA A 1 97 ? 0.801 7.053 -6.359 1.00 93.56 97 ALA A CA 1
ATOM 731 C C . ALA A 1 97 ? 2.289 7.294 -6.642 1.00 93.56 97 ALA A C 1
ATOM 733 O O . ALA A 1 97 ? 2.923 8.033 -5.901 1.00 93.56 97 ALA A O 1
ATOM 734 N N . LEU A 1 98 ? 2.869 6.655 -7.660 1.00 93.44 98 LEU A N 1
ATOM 735 C CA . LEU A 1 98 ? 4.314 6.662 -7.908 1.00 93.44 98 LEU A CA 1
ATOM 736 C C . LEU A 1 98 ? 4.720 7.741 -8.908 1.00 93.44 98 LEU A C 1
ATOM 738 O O . LEU A 1 98 ? 5.610 8.533 -8.619 1.00 93.44 98 LEU A O 1
ATOM 742 N N . VAL A 1 99 ? 4.050 7.809 -10.060 1.00 93.50 99 VAL A N 1
ATOM 743 C CA . VAL A 1 99 ? 4.403 8.743 -11.139 1.00 93.50 99 VAL A CA 1
ATOM 744 C C . VAL A 1 99 ? 3.881 10.135 -10.814 1.00 93.50 99 VAL A C 1
ATOM 746 O O . VAL A 1 99 ? 4.637 11.099 -10.825 1.00 93.50 99 VAL A O 1
ATOM 749 N N . LEU A 1 100 ? 2.598 10.237 -10.458 1.00 93.31 100 LEU A N 1
ATOM 750 C CA . LEU A 1 100 ? 1.974 11.527 -10.148 1.00 93.31 100 LEU A CA 1
ATOM 751 C C . LEU A 1 100 ? 2.201 11.967 -8.698 1.00 93.31 100 LEU A C 1
ATOM 753 O O . LEU A 1 100 ? 1.831 13.086 -8.349 1.00 93.31 100 LEU A O 1
ATOM 757 N N . SER A 1 101 ? 2.766 11.097 -7.847 1.00 92.25 101 SER A N 1
ATOM 758 C CA . SER A 1 101 ? 2.964 11.365 -6.416 1.00 92.25 101 SER A CA 1
ATOM 759 C C . SER A 1 101 ? 1.678 11.895 -5.758 1.00 92.25 101 SER A C 1
ATOM 761 O O . SER A 1 101 ? 1.679 12.810 -4.932 1.00 92.25 101 SER A O 1
ATOM 763 N N . LYS A 1 102 ? 0.529 11.345 -6.164 1.00 93.62 102 LYS A N 1
ATOM 764 C CA . LYS A 1 102 ? -0.781 11.784 -5.692 1.00 93.62 102 LYS A CA 1
ATOM 765 C C . LYS A 1 102 ? -1.044 11.223 -4.299 1.00 93.62 102 LYS A C 1
ATOM 767 O O . LYS A 1 102 ? -0.763 10.060 -4.014 1.00 93.62 102 LYS A O 1
ATOM 772 N N . ARG A 1 103 ? -1.630 12.048 -3.431 1.00 92.19 103 ARG A N 1
ATOM 773 C CA . ARG A 1 103 ? -2.106 11.604 -2.115 1.00 92.19 103 ARG A CA 1
ATOM 774 C C . ARG A 1 103 ? -3.330 10.708 -2.287 1.00 92.19 103 ARG A C 1
ATOM 776 O O . ARG A 1 103 ? -4.284 11.099 -2.960 1.00 92.19 103 ARG A O 1
ATOM 783 N N . ILE A 1 104 ? -3.320 9.540 -1.651 1.00 92.50 104 ILE A N 1
ATOM 784 C CA . ILE A 1 104 ? -4.459 8.614 -1.637 1.00 92.50 104 ILE A CA 1
ATOM 785 C C . ILE A 1 104 ? -5.036 8.576 -0.223 1.00 92.50 104 ILE A C 1
ATOM 787 O O . ILE A 1 104 ? -4.314 8.318 0.737 1.00 92.50 104 ILE A O 1
ATOM 791 N N . THR A 1 105 ? -6.330 8.860 -0.092 1.00 93.06 105 THR A N 1
ATOM 792 C CA . THR A 1 105 ? -7.047 8.875 1.191 1.00 93.06 105 THR A CA 1
ATOM 793 C C . THR A 1 105 ? -7.288 7.463 1.726 1.00 93.06 105 THR A C 1
ATOM 795 O O . THR A 1 105 ? -7.270 6.497 0.964 1.00 93.06 105 THR A O 1
ATOM 798 N N . ALA A 1 106 ? -7.569 7.343 3.028 1.00 89.44 106 ALA A N 1
ATOM 799 C CA . ALA A 1 106 ? -7.954 6.080 3.666 1.00 89.44 106 ALA A CA 1
ATOM 800 C C . ALA A 1 106 ? -9.059 5.330 2.896 1.00 89.44 106 ALA A C 1
ATOM 802 O O . ALA A 1 106 ? -8.940 4.134 2.641 1.00 89.44 106 ALA A O 1
ATOM 803 N N . GLU A 1 107 ? -10.104 6.044 2.473 1.00 92.31 107 GLU A N 1
ATOM 804 C CA . GLU A 1 107 ? -11.213 5.476 1.698 1.00 92.31 107 GLU A CA 1
ATOM 805 C C . GLU A 1 107 ? -10.756 4.959 0.332 1.00 92.31 107 GLU A C 1
ATOM 807 O O . GLU A 1 107 ? -11.102 3.845 -0.055 1.00 92.31 107 GLU A O 1
ATOM 812 N N . GLY A 1 108 ? -9.918 5.725 -0.374 1.00 92.56 108 GLY A N 1
ATOM 813 C CA . GLY A 1 108 ? -9.360 5.296 -1.654 1.00 92.56 108 GLY A CA 1
ATOM 814 C C . GLY A 1 108 ? -8.471 4.059 -1.522 1.00 92.56 108 GLY A C 1
ATOM 815 O O . GLY A 1 108 ? -8.472 3.209 -2.406 1.00 92.56 108 GLY A O 1
ATOM 816 N N . LEU A 1 109 ? -7.742 3.929 -0.410 1.00 92.50 109 LEU A N 1
ATOM 817 C CA . LEU A 1 109 ? -6.932 2.745 -0.108 1.00 92.50 109 LEU A CA 1
ATOM 818 C C . LEU A 1 109 ? -7.791 1.527 0.253 1.00 92.50 109 LEU A C 1
ATOM 820 O O . LEU A 1 109 ? -7.422 0.407 -0.093 1.00 92.50 109 LEU A O 1
ATOM 824 N N . LEU A 1 110 ? -8.924 1.732 0.929 1.00 92.94 110 LEU A N 1
ATOM 825 C CA . LEU A 1 110 ? -9.882 0.669 1.233 1.00 92.94 110 LEU A CA 1
ATOM 826 C C . LEU A 1 110 ? -10.542 0.139 -0.048 1.00 92.94 110 LEU A C 1
ATOM 828 O O . LEU A 1 110 ? -10.646 -1.070 -0.227 1.00 92.94 110 LEU A O 1
ATOM 832 N N . GLN A 1 111 ? -10.932 1.031 -0.964 1.00 93.00 111 GLN A N 1
ATOM 833 C CA . GLN A 1 111 ? -11.584 0.662 -2.228 1.00 93.00 111 GLN A CA 1
ATOM 834 C C . GLN A 1 111 ? -10.723 -0.242 -3.113 1.00 93.00 111 GLN A C 1
ATOM 836 O O . GLN A 1 111 ? -11.242 -1.147 -3.757 1.00 93.00 111 GLN A O 1
ATOM 841 N N . VAL A 1 112 ? -9.411 -0.006 -3.142 1.00 92.12 112 VAL A N 1
ATOM 842 C CA . VAL A 1 112 ? -8.469 -0.807 -3.942 1.00 92.12 112 VAL A CA 1
ATOM 843 C C . VAL A 1 112 ? -7.915 -2.019 -3.186 1.00 92.12 112 VAL A C 1
ATOM 845 O O . VAL A 1 112 ? -7.055 -2.715 -3.710 1.00 92.12 112 VAL A O 1
ATOM 848 N N . GLY A 1 113 ? -8.376 -2.271 -1.956 1.00 90.44 113 GLY A N 1
ATOM 849 C CA . GLY A 1 113 ? -7.925 -3.399 -1.136 1.00 90.44 113 GLY A CA 1
ATOM 850 C C . GLY A 1 113 ? -6.524 -3.236 -0.537 1.00 90.44 113 GLY A C 1
ATOM 851 O O . GLY A 1 113 ? -5.977 -4.191 0.010 1.00 90.44 113 GLY A O 1
ATOM 852 N N . PHE A 1 114 ? -5.937 -2.037 -0.594 1.00 90.88 114 PHE A N 1
ATOM 853 C CA . PHE A 1 114 ? -4.640 -1.770 0.027 1.00 90.88 114 PHE A CA 1
ATOM 854 C C . PHE A 1 114 ? -4.733 -1.795 1.550 1.00 90.88 114 PHE A C 1
ATOM 856 O O . PHE A 1 114 ? -3.859 -2.351 2.210 1.00 90.88 114 PHE A O 1
ATOM 863 N N . VAL A 1 115 ? -5.804 -1.215 2.098 1.00 90.88 115 VAL A N 1
ATOM 864 C CA . VAL A 1 115 ? -6.171 -1.304 3.515 1.00 90.88 115 VAL A CA 1
ATOM 865 C C . VAL A 1 115 ? -7.305 -2.312 3.667 1.00 90.88 115 VAL A C 1
ATOM 867 O O . VAL A 1 115 ? -8.293 -2.245 2.945 1.00 90.88 115 VAL A O 1
ATOM 870 N N . ASN A 1 116 ? -7.207 -3.205 4.650 1.00 90.88 116 ASN A N 1
ATOM 871 C CA . ASN A 1 116 ? -8.233 -4.208 4.933 1.00 90.88 116 ASN A CA 1
ATOM 872 C C . ASN A 1 116 ? -9.415 -3.636 5.725 1.00 90.88 116 ASN A C 1
ATOM 874 O O . ASN A 1 116 ? -10.548 -4.079 5.560 1.00 90.88 116 ASN A O 1
ATOM 878 N N . LYS A 1 117 ? -9.156 -2.695 6.643 1.00 88.38 117 LYS A N 1
ATOM 879 C CA .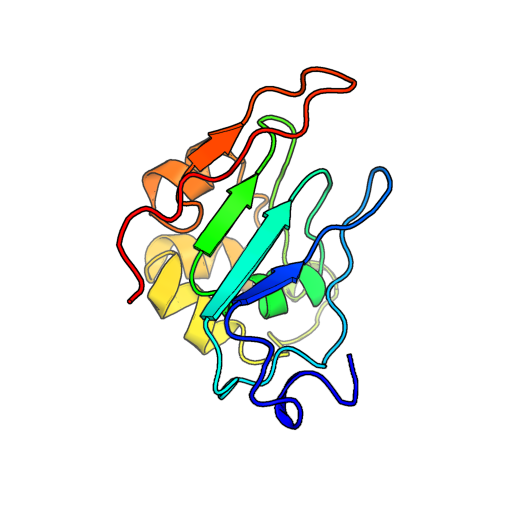 LYS A 1 117 ? -10.208 -2.077 7.463 1.00 88.38 117 LYS A CA 1
ATOM 880 C C . LYS A 1 117 ? -9.799 -0.709 7.993 1.00 88.38 117 LYS A C 1
ATOM 882 O O . LYS A 1 117 ? -8.658 -0.526 8.420 1.00 88.38 117 LYS A O 1
ATOM 887 N N . ILE A 1 118 ? -10.765 0.204 8.027 1.00 86.62 118 ILE A N 1
ATOM 888 C CA . ILE A 1 118 ? -10.643 1.507 8.680 1.00 86.62 118 ILE A CA 1
ATOM 889 C C . ILE A 1 118 ? -11.246 1.407 10.088 1.00 86.62 118 ILE A C 1
ATOM 891 O O . ILE A 1 118 ? -12.372 0.937 10.253 1.00 86.62 118 ILE A O 1
ATOM 895 N N . PHE A 1 119 ? -10.501 1.838 11.103 1.00 82.50 119 PHE A N 1
ATOM 896 C CA . PHE A 1 119 ? -10.939 1.883 12.494 1.00 82.50 119 PHE A CA 1
ATOM 897 C C . PHE A 1 119 ? -11.206 3.321 12.935 1.00 82.50 119 PHE A C 1
ATOM 899 O O . PHE A 1 119 ? -10.380 4.214 12.744 1.00 82.50 119 PHE A O 1
ATOM 906 N N . GLY A 1 120 ? -12.360 3.537 13.569 1.00 69.44 120 GLY A N 1
ATOM 907 C CA . GLY A 1 120 ? -12.663 4.792 14.247 1.00 69.44 120 GLY A CA 1
ATOM 908 C C . GLY A 1 120 ? -11.725 5.007 15.435 1.00 69.44 120 GLY A C 1
ATOM 909 O O . GLY A 1 120 ? -11.441 4.079 16.193 1.00 69.44 120 GLY A O 1
ATOM 910 N N . VAL A 1 121 ? -11.232 6.233 15.602 1.00 56.91 121 VAL A N 1
ATOM 911 C CA . VAL A 1 121 ? -10.359 6.589 16.726 1.00 56.91 121 VAL A CA 1
ATOM 912 C C . VAL A 1 121 ? -11.218 6.792 17.975 1.00 56.91 121 VAL A C 1
ATOM 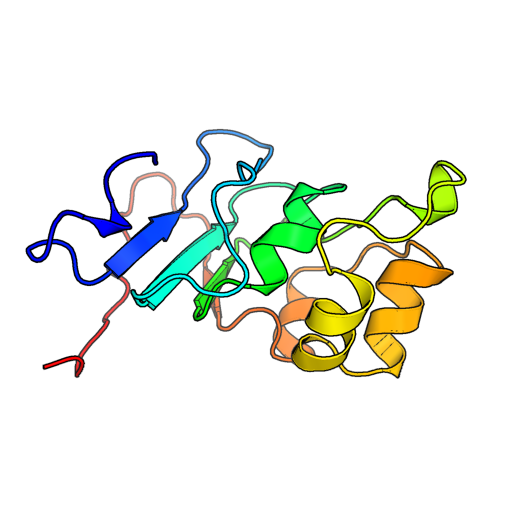914 O O . VAL A 1 121 ? -11.698 7.895 18.219 1.00 56.91 121 VAL A O 1
ATOM 917 N N . GLN A 1 122 ? -11.398 5.744 18.783 1.00 49.50 122 GLN A N 1
ATOM 918 C CA . GLN A 1 122 ? -11.837 5.891 20.174 1.00 49.50 122 GLN A CA 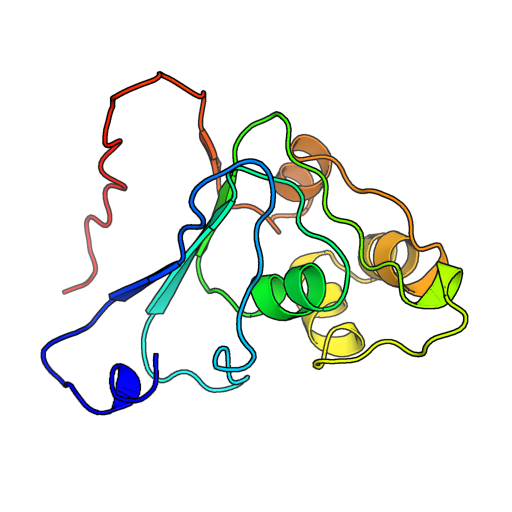1
ATOM 919 C C . GLN A 1 122 ? -10.595 5.951 21.067 1.00 49.50 122 GLN A C 1
ATOM 921 O O . GLN A 1 122 ? -9.771 5.035 21.098 1.00 49.50 122 GLN A O 1
ATOM 926 N N . LYS A 1 123 ? -10.403 7.085 21.743 1.00 38.09 123 LYS A N 1
ATOM 927 C CA . LYS A 1 123 ? -9.219 7.360 22.564 1.00 38.09 123 LYS A CA 1
ATOM 928 C C . LYS A 1 123 ? -9.243 6.440 23.798 1.00 38.09 123 LYS A C 1
ATOM 930 O O . LYS A 1 123 ? -9.974 6.717 24.737 1.00 38.09 123 LYS A O 1
ATOM 935 N N . GLY A 1 124 ? -8.452 5.363 23.790 1.00 41.81 124 GLY A N 1
ATOM 936 C CA . GLY A 1 124 ? -8.285 4.458 24.942 1.00 41.81 124 GLY A CA 1
ATOM 937 C C . GLY A 1 124 ? -8.785 3.022 24.759 1.00 41.81 124 GLY A C 1
ATOM 938 O O . GLY A 1 124 ? -8.552 2.203 25.642 1.00 41.81 124 GLY A O 1
ATOM 939 N N . GLU A 1 125 ? -9.400 2.672 23.626 1.00 37.00 125 GLU A N 1
ATOM 940 C CA . GLU A 1 125 ? -9.786 1.282 23.358 1.00 37.00 125 GLU A CA 1
ATOM 941 C C . GLU A 1 125 ? -8.696 0.531 22.591 1.00 37.00 125 GLU A C 1
ATOM 943 O O . GLU A 1 125 ? -8.386 0.834 21.437 1.00 37.00 125 GLU A O 1
ATOM 948 N N . VAL A 1 126 ? -8.148 -0.514 23.215 1.00 41.94 126 VAL A N 1
ATOM 949 C CA . VAL A 1 126 ? -7.439 -1.573 22.492 1.00 41.94 126 VAL A CA 1
ATOM 950 C C . VAL A 1 126 ? -8.496 -2.385 21.751 1.00 41.94 126 VAL A C 1
ATOM 952 O O . VAL A 1 126 ? -9.060 -3.337 22.291 1.00 41.94 126 VAL A O 1
ATOM 955 N N . GLN A 1 127 ? -8.799 -2.003 20.511 1.00 45.09 127 GLN A N 1
ATOM 956 C CA . GLN A 1 127 ? -9.641 -2.836 19.660 1.00 45.09 127 GLN A CA 1
ATOM 957 C C . GLN A 1 127 ? -8.872 -4.114 19.329 1.00 45.09 127 GLN A C 1
ATOM 959 O O . GLN A 1 127 ? -7.897 -4.103 18.575 1.00 45.09 127 GLN A O 1
ATOM 964 N N . LYS A 1 128 ? -9.293 -5.228 19.937 1.00 44.78 128 LYS A N 1
ATOM 965 C CA . LYS A 1 128 ? -8.764 -6.555 19.623 1.00 44.78 128 LYS A CA 1
ATOM 966 C C . LYS A 1 128 ? -9.066 -6.853 18.158 1.00 44.78 128 LYS A C 1
ATOM 968 O O . LYS A 1 128 ? -10.215 -7.097 17.792 1.00 44.78 128 LYS A O 1
ATOM 973 N N . ILE A 1 129 ? -8.027 -6.855 17.327 1.00 53.56 129 ILE A N 1
ATOM 974 C CA . ILE A 1 129 ? -8.101 -7.416 15.980 1.00 53.56 129 ILE A CA 1
ATOM 975 C C . ILE A 1 129 ? -8.336 -8.914 16.174 1.00 53.56 129 ILE A C 1
ATOM 977 O O . ILE A 1 129 ? -7.453 -9.645 16.620 1.00 53.56 129 ILE A O 1
ATOM 981 N N . GLY A 1 130 ? -9.571 -9.352 15.939 1.00 41.91 130 GLY A N 1
ATOM 982 C CA . GLY A 1 130 ? -9.961 -10.748 16.066 1.00 41.91 130 GLY A CA 1
ATOM 983 C C . GLY A 1 130 ? -9.331 -11.585 14.961 1.00 41.91 130 GLY A C 1
ATOM 984 O O . GLY A 1 130 ? -9.995 -11.887 13.977 1.00 41.91 130 GLY A O 1
ATOM 985 N N . LEU A 1 131 ? -8.073 -11.991 15.132 1.00 48.38 131 LEU A N 1
ATOM 986 C CA . LEU A 1 131 ? -7.430 -13.026 14.319 1.00 48.38 131 LEU A CA 1
ATOM 987 C C . LEU A 1 131 ? -7.960 -14.401 14.759 1.00 48.38 131 LEU A C 1
ATOM 989 O O . LEU A 1 131 ? -7.235 -15.228 15.305 1.00 48.38 131 LEU A O 1
ATOM 993 N N . ARG A 1 132 ? -9.270 -14.636 14.611 1.00 35.41 132 ARG A N 1
ATOM 994 C CA . ARG A 1 132 ? -9.846 -15.970 14.814 1.00 35.41 132 ARG A CA 1
ATOM 995 C C . ARG A 1 132 ? -9.444 -16.832 13.619 1.00 35.41 132 ARG A C 1
ATOM 997 O O . ARG A 1 132 ? -9.990 -16.639 12.542 1.00 35.41 132 ARG A O 1
ATOM 1004 N N . GLY A 1 133 ? -8.528 -17.781 13.819 1.00 39.19 133 GLY A N 1
ATOM 1005 C CA . GLY A 1 133 ? -8.336 -18.888 12.872 1.00 39.19 133 GLY A CA 1
ATOM 1006 C C . GLY A 1 133 ? -6.910 -19.210 12.431 1.00 39.19 133 GLY A C 1
ATOM 1007 O O . GLY A 1 133 ? -6.758 -20.123 11.632 1.00 39.19 133 GLY A O 1
ATOM 1008 N N . ILE A 1 134 ? -5.878 -18.532 12.938 1.00 42.47 134 ILE A N 1
ATOM 1009 C CA . ILE A 1 134 ? -4.486 -18.916 12.652 1.00 42.47 134 ILE A CA 1
ATOM 1010 C C . ILE A 1 134 ? -4.061 -19.908 13.743 1.00 42.47 134 ILE A C 1
ATOM 1012 O O . ILE A 1 134 ? -3.626 -19.496 14.817 1.00 42.47 134 ILE A O 1
ATOM 1016 N N . ARG A 1 135 ? -4.354 -21.193 13.520 1.00 32.97 135 ARG A N 1
ATOM 1017 C CA . ARG A 1 135 ? -3.776 -22.308 14.283 1.00 32.97 135 ARG A CA 1
ATOM 1018 C C . ARG A 1 135 ? -2.479 -22.744 13.629 1.00 32.97 135 ARG A C 1
ATOM 1020 O O . ARG A 1 135 ? -2.447 -22.722 12.380 1.00 32.97 135 ARG A O 1
#

Organism: NCBI:txid352851

Radius of gyration: 14.76 Å; chains: 1; bounding box: 29×38×37 Å

Foldseek 3Di:
DVPQLVDPVRQEAEADDPDADGADDLVLDLDRPHAYAYEAEHEQEAVSLQSLLSHPAYEYAQAYKYFHCQVVVVHARDPCSLPSCCVQQNDVVSCCRGVVRHIAGPVSSCVSRSHVYHDYDDPPDPPPPPPPDDD

Secondary structure (DSSP, 8-state):
-TTGGG-TT--EEEEE-SSSEE---TT--S--SSEEEEEE-SEEETHHHHHHTT-SEEEE-TT-EEE--TGGGTPPP-TTHHHHHHHHH-HHHHHHHHTS---EEHHHHHHTTSSSEE----TT-------TT--

pLDDT: mean 74.36, std 19.12, range [32.97, 95.06]

Sequence (135 aa):
MRGVPTHDEVFVTVLTGKGRYFSARADLQLTHPKILITGLNGLAVGLSAALIAFSDFIHCTPQIFLWTLFSNLGLVAEGGASRAFVQRLGISKANEALVLSKRITAEGLLQVGFVNKIFGVQKGEVQKIGLRGIR